Protein AF-A0A397CNV9-F1 (afdb_monomer_lite)

Sequence (138 aa):
MKRTIKWPNWRFKKDASIRNYGHSRKSKKCCVATIGILRYRYGDTTQSIGNGEDEKFERLSNGGAYTGQTVASFDPVFGAFDDYLYLTYQKPVLTIEVAGSDFVAPVSTIRTRGKEIFKALTQFAVEVQNFDVNNSAC

Foldseek 3Di:
DDDDDDDDPPPPDPDDPPPDPDDDPDFDWDAFAAAQAKEADDQADPDDPDPCQVVLQCQLRVWAPGYYDYNCPPHRDPPDPRNVCCVVPVADDIDGRQHDHGGTHGPVCVVVSVVRVVRSVVSNVVSSVVRCPPVPPD

Secondary structure (DSSP, 8-state):
---------------------S--SS--EEEEEBS-EEEES-SS-SS---TTHHHHHHHHH--TTSEEEEGGGTS--SS-HHHHHHHHH-----EEE-B-SEEEEEGGGHHHHHHHHHHHHHHHHHHGGGSSTT----

Organism: Aphanomyces astaci (NCBI:txid112090)

Radius of gyration: 18.42 Å; chains: 1; bounding box: 36×36×57 Å

Structure (mmCIF, N/CA/C/O backbone):
data_AF-A0A397CNV9-F1
#
_entry.id   AF-A0A397CNV9-F1
#
loop_
_atom_site.group_PDB
_atom_site.id
_atom_site.type_symbol
_atom_site.label_atom_id
_atom_site.label_alt_id
_atom_site.label_comp_id
_atom_site.label_asym_id
_atom_site.label_entity_id
_atom_site.label_seq_id
_atom_site.pdbx_PDB_ins_code
_atom_site.Cartn_x
_atom_site.Cartn_y
_atom_site.Cartn_z
_atom_site.occupancy
_atom_site.B_iso_or_equiv
_atom_site.auth_seq_id
_atom_site.auth_comp_id
_atom_site.auth_asym_id
_atom_site.auth_atom_id
_atom_site.pdbx_PDB_model_num
ATOM 1 N N . MET A 1 1 ? 5.998 -11.924 27.949 1.00 39.97 1 MET A N 1
ATOM 2 C CA . MET A 1 1 ? 6.559 -13.027 27.133 1.00 39.97 1 MET A CA 1
ATOM 3 C C . MET A 1 1 ? 6.799 -12.497 25.716 1.00 39.97 1 MET A C 1
ATOM 5 O O . MET A 1 1 ? 5.839 -12.320 24.980 1.00 39.97 1 MET A O 1
ATOM 9 N N . LYS A 1 2 ? 8.035 -12.115 25.356 1.00 36.41 2 LYS A N 1
ATOM 10 C CA . LYS A 1 2 ? 8.352 -11.575 24.017 1.00 36.41 2 LYS A CA 1
ATOM 11 C C . LYS A 1 2 ? 8.470 -12.744 23.032 1.00 36.41 2 LYS A C 1
ATOM 13 O O . LYS A 1 2 ? 9.352 -13.582 23.198 1.00 36.41 2 LYS A O 1
ATOM 18 N N . ARG A 1 3 ? 7.569 -12.841 22.049 1.00 38.31 3 ARG A N 1
ATOM 19 C CA . ARG A 1 3 ? 7.668 -13.841 20.974 1.00 38.31 3 ARG A CA 1
ATOM 20 C C . ARG A 1 3 ? 8.658 -13.339 19.925 1.00 38.31 3 ARG A C 1
ATOM 22 O O . ARG A 1 3 ? 8.357 -12.422 19.173 1.00 38.31 3 ARG A O 1
ATOM 29 N N . THR A 1 4 ? 9.847 -13.931 19.894 1.00 35.12 4 THR A N 1
ATOM 30 C CA . THR A 1 4 ? 10.844 -13.678 18.849 1.00 35.12 4 THR A CA 1
ATOM 31 C C . THR A 1 4 ? 10.423 -14.412 17.578 1.00 35.12 4 THR A C 1
ATOM 33 O O . THR A 1 4 ? 10.448 -15.642 17.532 1.00 35.12 4 THR A O 1
ATOM 36 N N . ILE A 1 5 ? 10.029 -13.671 16.542 1.00 45.28 5 ILE A N 1
ATOM 37 C CA . ILE A 1 5 ? 9.761 -14.230 15.213 1.00 45.28 5 ILE A CA 1
ATOM 38 C C . ILE A 1 5 ? 11.109 -14.607 14.584 1.00 45.28 5 ILE A C 1
ATOM 40 O O . ILE A 1 5 ? 11.915 -13.741 14.244 1.00 45.28 5 ILE A O 1
ATOM 44 N N . LYS A 1 6 ? 11.381 -15.910 14.449 1.00 31.89 6 LYS A N 1
ATOM 45 C CA . LYS A 1 6 ? 12.514 -16.423 13.666 1.00 31.89 6 LYS A CA 1
ATOM 46 C C . LYS A 1 6 ? 12.103 -16.471 12.196 1.00 31.89 6 LYS A C 1
ATOM 48 O O . LYS A 1 6 ? 11.368 -17.365 11.784 1.00 31.89 6 LYS A O 1
ATOM 53 N N . TRP A 1 7 ? 12.586 -15.518 11.407 1.00 35.06 7 TRP A N 1
ATOM 54 C CA . TRP A 1 7 ? 12.422 -15.541 9.955 1.00 35.06 7 TRP A CA 1
ATOM 55 C C . TRP A 1 7 ? 13.278 -16.662 9.340 1.00 35.06 7 TRP A C 1
ATOM 57 O O . TRP A 1 7 ? 14.447 -16.804 9.717 1.00 35.06 7 TRP A O 1
ATOM 67 N N . PRO A 1 8 ? 12.750 -17.466 8.398 1.00 41.47 8 PRO A N 1
ATOM 68 C CA . PRO A 1 8 ? 13.565 -18.429 7.670 1.00 41.47 8 PRO A CA 1
ATOM 69 C C . PRO A 1 8 ? 14.652 -17.710 6.862 1.00 41.47 8 PRO A C 1
ATOM 71 O O . PRO A 1 8 ? 14.458 -16.598 6.374 1.00 41.47 8 PRO A O 1
ATOM 74 N N . ASN A 1 9 ? 15.802 -18.355 6.681 1.00 37.34 9 ASN A N 1
ATOM 75 C CA . ASN A 1 9 ? 16.871 -17.833 5.838 1.00 37.34 9 ASN A CA 1
ATOM 76 C C . ASN A 1 9 ? 16.532 -18.127 4.365 1.00 37.34 9 ASN A C 1
ATOM 78 O O . ASN A 1 9 ? 16.919 -19.163 3.820 1.00 37.34 9 ASN A O 1
ATOM 82 N N . TRP A 1 10 ? 15.752 -17.251 3.725 1.00 38.66 10 TRP A N 1
ATOM 83 C CA . TRP A 1 10 ? 15.394 -17.371 2.307 1.00 38.66 10 TRP A CA 1
ATOM 84 C C . TRP A 1 10 ? 16.607 -17.029 1.429 1.00 38.66 10 TRP A C 1
ATOM 86 O O . TRP A 1 10 ? 16.720 -15.940 0.864 1.00 38.66 10 TRP A O 1
ATOM 96 N N . ARG A 1 11 ? 17.536 -17.981 1.267 1.00 37.59 11 ARG A N 1
ATOM 97 C CA . ARG A 1 11 ? 18.448 -17.964 0.117 1.00 37.59 11 ARG A CA 1
ATOM 98 C C . ARG A 1 11 ? 17.603 -18.206 -1.130 1.00 37.59 11 ARG A C 1
ATOM 100 O O . ARG A 1 11 ? 17.228 -19.339 -1.414 1.00 37.59 11 ARG A O 1
ATOM 107 N N . PHE A 1 12 ? 17.326 -17.147 -1.889 1.00 41.56 12 PHE A N 1
ATOM 108 C CA . PHE A 1 12 ? 16.868 -17.280 -3.270 1.00 41.56 12 PHE A CA 1
ATOM 109 C C . PHE A 1 12 ? 17.908 -18.105 -4.036 1.00 41.56 12 PHE A C 1
ATOM 111 O O . PHE A 1 12 ? 18.962 -17.588 -4.416 1.00 41.56 12 PHE A O 1
ATOM 118 N N . LYS A 1 13 ? 17.637 -19.398 -4.243 1.00 40.16 13 LYS A N 1
ATOM 119 C CA . LYS A 1 13 ? 18.391 -20.204 -5.202 1.00 40.16 13 LYS A CA 1
ATOM 120 C C . LYS A 1 13 ? 18.258 -19.525 -6.566 1.00 40.16 13 LYS A C 1
ATOM 122 O O . LYS A 1 13 ? 17.161 -19.135 -6.971 1.00 40.16 13 LYS A O 1
ATOM 127 N N . LYS A 1 14 ? 19.384 -19.317 -7.251 1.00 43.28 14 LYS A N 1
ATOM 128 C CA . LYS A 1 14 ? 19.417 -18.833 -8.637 1.00 43.28 14 LYS A CA 1
ATOM 129 C C . LYS A 1 14 ? 18.988 -19.966 -9.576 1.00 43.28 14 LYS A C 1
ATOM 131 O O . LYS A 1 14 ? 19.768 -20.379 -10.416 1.00 43.28 14 LYS A O 1
ATOM 136 N N . ASP A 1 15 ? 17.755 -20.436 -9.458 1.00 45.94 15 ASP A N 1
ATOM 137 C CA . ASP A 1 15 ? 17.216 -21.409 -10.402 1.00 45.94 15 ASP A CA 1
ATOM 138 C C . ASP A 1 15 ? 16.169 -20.713 -11.263 1.00 45.94 15 ASP A C 1
ATOM 140 O O . ASP A 1 15 ? 15.005 -20.572 -10.900 1.00 45.94 15 ASP A O 1
ATOM 144 N N . ALA A 1 16 ? 16.631 -20.206 -12.402 1.00 43.25 16 ALA A N 1
ATOM 145 C CA . ALA A 1 16 ? 15.798 -19.982 -13.570 1.00 43.25 16 ALA A CA 1
ATOM 146 C C . ALA A 1 16 ? 16.711 -19.943 -14.796 1.00 43.25 16 ALA A C 1
ATOM 148 O O . ALA A 1 16 ? 17.278 -18.902 -15.135 1.00 43.25 16 ALA A O 1
ATOM 149 N N . SER A 1 17 ? 16.839 -21.080 -15.485 1.00 42.31 17 SER A N 1
ATOM 150 C CA . SER A 1 17 ? 17.210 -21.059 -16.894 1.00 42.31 17 SER A CA 1
ATOM 151 C C . SER A 1 17 ? 16.089 -20.332 -17.643 1.00 42.31 17 SER A C 1
ATOM 153 O O . SER A 1 17 ? 15.062 -20.915 -17.999 1.00 42.31 17 SER A O 1
ATOM 155 N N . ILE A 1 18 ? 16.243 -19.028 -17.840 1.00 50.31 18 ILE A N 1
ATOM 156 C CA . ILE A 1 18 ? 15.403 -18.283 -18.772 1.00 50.31 18 ILE A CA 1
ATOM 157 C C . ILE A 1 18 ? 15.796 -18.798 -20.157 1.00 50.31 18 ILE A C 1
ATOM 159 O O . ILE A 1 18 ? 16.888 -18.506 -20.642 1.00 50.31 18 ILE A O 1
ATOM 163 N N . ARG A 1 19 ? 14.937 -19.625 -20.768 1.00 43.81 19 ARG A N 1
ATOM 164 C CA . ARG A 1 19 ? 15.123 -20.104 -22.142 1.00 43.81 19 ARG A CA 1
ATOM 165 C C . ARG A 1 19 ? 15.330 -18.892 -23.055 1.00 43.81 19 ARG A C 1
ATOM 167 O O . ARG A 1 19 ? 14.469 -18.017 -23.164 1.00 43.81 19 ARG A O 1
ATOM 174 N N . ASN A 1 20 ? 16.505 -18.827 -23.674 1.00 40.75 20 ASN A N 1
ATOM 175 C CA . ASN A 1 20 ? 16.864 -17.801 -24.642 1.00 40.75 20 ASN A CA 1
ATOM 176 C C . ASN A 1 20 ? 16.124 -18.068 -25.959 1.00 40.75 20 ASN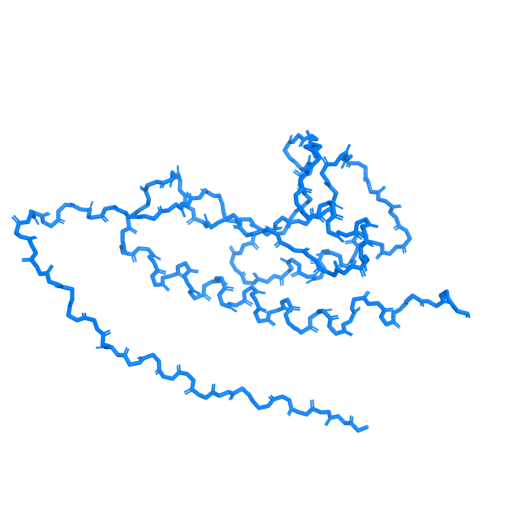 A C 1
ATOM 178 O O . ASN A 1 20 ? 16.685 -18.656 -26.874 1.00 40.75 20 ASN A O 1
ATOM 182 N N . TYR A 1 21 ? 14.870 -17.627 -26.070 1.00 43.97 21 TYR A N 1
ATOM 183 C CA . TYR A 1 21 ? 14.282 -17.398 -27.390 1.00 43.97 21 TYR A CA 1
ATOM 184 C C . TYR A 1 21 ? 14.983 -16.186 -28.018 1.00 43.97 21 TYR A C 1
ATOM 186 O O . TYR A 1 21 ? 15.075 -15.119 -27.397 1.00 43.97 21 TYR A O 1
ATOM 194 N N . GLY A 1 22 ? 15.560 -16.412 -29.201 1.00 44.91 22 GLY A N 1
ATOM 195 C CA . GLY A 1 22 ? 16.482 -15.538 -29.927 1.00 44.91 22 GLY A CA 1
ATOM 196 C C . GLY A 1 22 ? 15.855 -14.255 -30.466 1.00 44.91 22 GLY A C 1
ATOM 197 O O . GLY A 1 22 ? 15.756 -14.058 -31.673 1.00 44.91 22 GLY A O 1
ATOM 198 N N . HIS A 1 23 ? 15.495 -13.341 -29.572 1.00 43.91 23 HIS A N 1
ATOM 199 C CA . HIS A 1 23 ? 15.275 -11.943 -29.916 1.00 43.91 23 HIS A CA 1
ATOM 200 C C . HIS A 1 23 ? 16.331 -11.065 -29.250 1.00 43.91 23 HIS A C 1
ATOM 202 O O . HIS A 1 23 ? 16.701 -11.276 -28.092 1.00 43.91 23 HIS A O 1
ATOM 208 N N . SER A 1 24 ? 16.848 -10.126 -30.049 1.00 45.62 24 SER A N 1
ATOM 209 C CA . SER A 1 24 ? 17.844 -9.106 -29.714 1.00 45.62 24 SER A CA 1
ATOM 210 C C . SER A 1 24 ? 17.715 -8.616 -28.268 1.00 45.62 24 SER A C 1
ATOM 212 O O . SER A 1 24 ? 16.609 -8.403 -27.778 1.00 45.62 24 SER A O 1
ATOM 214 N N . ARG A 1 25 ? 18.849 -8.402 -27.585 1.00 49.31 25 ARG A N 1
ATOM 215 C CA . ARG A 1 25 ? 18.960 -7.940 -26.182 1.00 49.31 25 ARG A CA 1
ATOM 216 C C . ARG A 1 25 ? 18.396 -6.520 -25.936 1.00 49.31 25 ARG A C 1
ATOM 218 O O . ARG A 1 25 ? 18.827 -5.843 -25.008 1.00 49.31 25 ARG A O 1
ATOM 225 N N . LYS A 1 26 ? 17.459 -6.036 -26.752 1.00 46.66 26 LYS A N 1
ATOM 226 C CA . LYS A 1 26 ? 16.724 -4.790 -26.537 1.00 46.66 26 LYS A CA 1
ATOM 227 C C . LYS A 1 26 ? 15.505 -5.092 -25.656 1.00 46.66 26 LYS A C 1
ATOM 229 O O . LYS A 1 26 ? 14.595 -5.797 -26.068 1.00 46.66 26 LYS A O 1
ATOM 234 N N . SER A 1 27 ? 15.604 -4.645 -24.401 1.00 55.34 27 SER A N 1
ATOM 235 C CA . SER A 1 27 ? 14.583 -4.599 -23.338 1.00 55.34 27 SER A CA 1
ATOM 236 C C . SER A 1 27 ? 13.392 -5.561 -23.472 1.00 55.34 27 SER A C 1
ATOM 238 O O . SER A 1 27 ? 12.301 -5.194 -23.899 1.00 55.34 27 SER A O 1
ATOM 240 N N . LYS A 1 28 ? 13.553 -6.797 -22.984 1.00 67.06 28 LYS A N 1
ATOM 241 C CA . LYS A 1 28 ? 12.390 -7.644 -22.682 1.00 67.06 28 LYS A CA 1
ATOM 242 C C . LYS A 1 28 ? 11.531 -6.896 -21.653 1.00 67.06 28 LYS A C 1
ATOM 244 O O . LYS A 1 28 ? 12.030 -6.594 -20.567 1.00 67.06 28 LYS A O 1
ATOM 249 N N . LYS A 1 29 ? 10.291 -6.554 -22.001 1.00 72.25 29 LYS A N 1
ATOM 250 C CA . LYS A 1 29 ? 9.304 -5.957 -21.092 1.00 72.25 29 LYS A CA 1
ATOM 251 C C . LYS A 1 29 ? 8.278 -7.024 -20.706 1.00 72.25 29 LYS A C 1
ATOM 253 O O . LYS A 1 29 ? 8.010 -7.902 -21.520 1.00 72.25 29 LYS A O 1
ATOM 258 N N . CYS A 1 30 ? 7.773 -7.018 -19.474 1.00 62.06 30 CYS A N 1
ATOM 259 C CA . CYS A 1 30 ? 6.937 -8.136 -18.999 1.00 62.06 30 CYS A CA 1
ATOM 260 C C . CYS A 1 30 ? 5.975 -7.796 -17.854 1.00 62.06 30 CYS A C 1
ATOM 262 O O . CYS A 1 30 ? 5.081 -8.591 -17.580 1.00 62.06 30 CYS A O 1
ATOM 264 N N . CYS A 1 31 ? 6.173 -6.687 -17.138 1.00 66.19 31 CYS A N 1
ATOM 265 C CA . CYS A 1 31 ? 5.529 -6.508 -15.837 1.00 66.19 31 CYS A CA 1
ATOM 266 C C . CYS A 1 31 ? 4.787 -5.184 -15.730 1.00 66.19 31 CYS A C 1
ATOM 268 O O . CYS A 1 31 ? 5.284 -4.159 -16.183 1.00 66.19 31 CYS A O 1
ATOM 270 N N . VAL A 1 32 ? 3.637 -5.236 -15.065 1.00 64.31 32 VAL A N 1
ATOM 271 C CA . VAL A 1 32 ? 2.819 -4.080 -14.708 1.00 64.31 32 VAL A CA 1
ATOM 272 C C . VAL A 1 32 ? 3.520 -3.310 -13.593 1.00 64.31 32 VAL A C 1
ATOM 274 O O . VAL A 1 32 ? 3.790 -3.883 -12.537 1.00 64.31 32 VAL A O 1
ATOM 277 N N . ALA A 1 33 ? 3.865 -2.045 -13.841 1.00 74.69 33 ALA A N 1
ATOM 278 C CA . ALA A 1 33 ? 4.469 -1.178 -12.838 1.00 74.69 33 ALA A CA 1
ATOM 279 C C . ALA A 1 33 ? 4.082 0.291 -13.066 1.00 74.69 33 ALA A C 1
ATOM 281 O O . ALA A 1 33 ? 4.424 0.901 -14.071 1.00 74.69 33 ALA A O 1
ATOM 282 N N . THR A 1 34 ? 3.371 0.870 -12.119 1.00 78.62 34 THR A N 1
ATOM 283 C CA . THR A 1 34 ? 2.800 2.207 -12.201 1.00 78.62 34 THR A CA 1
ATOM 284 C C . THR A 1 34 ? 3.739 3.229 -11.577 1.00 78.62 34 THR A C 1
ATOM 286 O O . THR A 1 34 ? 4.575 3.782 -12.277 1.00 78.62 34 THR A O 1
ATOM 289 N N . ILE A 1 35 ? 3.628 3.477 -10.272 1.00 83.56 35 ILE A N 1
ATOM 290 C CA . ILE A 1 35 ? 4.083 4.737 -9.668 1.00 83.56 35 ILE A CA 1
ATOM 291 C C . ILE A 1 35 ? 4.879 4.567 -8.365 1.00 83.56 35 ILE A C 1
ATOM 293 O O . ILE A 1 35 ? 5.638 5.457 -8.002 1.00 83.56 35 ILE A O 1
ATOM 297 N N . GLY A 1 36 ? 4.817 3.407 -7.702 1.00 85.69 36 GLY A N 1
ATOM 298 C CA . GLY A 1 36 ? 5.648 3.129 -6.522 1.00 85.69 36 GLY A CA 1
ATOM 299 C C . GLY A 1 36 ? 5.031 3.617 -5.221 1.00 85.69 36 GLY A C 1
ATOM 300 O O . GLY A 1 36 ? 5.693 4.288 -4.431 1.00 85.69 36 GLY A O 1
ATOM 301 N N . ILE A 1 37 ? 3.760 3.283 -5.007 1.00 89.00 37 ILE A N 1
ATOM 302 C CA . ILE A 1 37 ? 2.958 3.805 -3.902 1.00 89.00 37 ILE A CA 1
ATOM 303 C C . ILE A 1 37 ? 2.369 2.664 -3.069 1.00 89.00 37 ILE A C 1
ATOM 305 O O . ILE A 1 37 ? 1.959 1.628 -3.593 1.00 89.00 37 ILE A O 1
ATOM 309 N N . LEU A 1 38 ? 2.341 2.861 -1.756 1.00 88.25 38 LEU A N 1
ATOM 310 C CA . LEU A 1 38 ? 1.594 2.056 -0.800 1.00 88.25 38 LEU A CA 1
ATOM 311 C C . LEU A 1 38 ? 0.304 2.805 -0.476 1.00 88.25 38 LEU A C 1
ATOM 313 O O . LEU A 1 38 ? 0.310 3.745 0.316 1.00 88.25 38 LEU A O 1
ATOM 317 N N . ARG A 1 39 ? -0.794 2.429 -1.135 1.00 89.44 39 ARG A N 1
ATOM 318 C CA . ARG A 1 39 ? -2.084 3.082 -0.926 1.00 89.44 39 ARG A CA 1
ATOM 319 C C . ARG A 1 39 ? -2.846 2.424 0.199 1.00 89.44 39 ARG A C 1
ATOM 321 O O . ARG A 1 39 ? -2.945 1.201 0.265 1.00 89.44 39 ARG A O 1
ATOM 328 N N . TYR A 1 40 ? -3.406 3.249 1.052 1.00 87.62 40 TYR A N 1
ATOM 329 C CA . TYR A 1 40 ? -4.310 2.825 2.099 1.00 87.62 40 TYR A CA 1
ATOM 330 C C . TYR A 1 40 ? -5.599 3.624 2.002 1.00 87.62 40 TYR A C 1
ATOM 332 O O . TYR A 1 40 ? -5.674 4.661 1.343 1.00 87.62 40 TYR A O 1
ATOM 340 N N . ARG A 1 41 ? -6.632 3.117 2.654 1.00 85.62 41 ARG A N 1
ATOM 341 C CA . ARG A 1 41 ? -7.889 3.833 2.821 1.00 85.62 41 ARG A CA 1
ATOM 342 C C . ARG A 1 41 ? -7.617 5.233 3.414 1.00 85.62 41 ARG A C 1
ATOM 344 O O . ARG A 1 41 ? -6.751 5.384 4.258 1.00 85.62 41 ARG A O 1
ATOM 351 N N . TYR A 1 42 ? -8.298 6.290 3.002 1.00 88.88 42 TYR A N 1
ATOM 352 C CA . TYR A 1 42 ? -9.641 6.326 2.418 1.00 88.88 42 TYR A CA 1
ATOM 353 C C . TYR A 1 42 ? -9.612 6.649 0.925 1.00 88.88 42 TYR A C 1
ATOM 355 O O . TYR A 1 42 ? -8.762 7.417 0.466 1.00 88.88 42 TYR A O 1
ATOM 363 N N . GLY A 1 43 ? -10.509 6.026 0.158 1.00 87.12 43 GLY A N 1
ATOM 364 C CA . GLY A 1 43 ? -10.719 6.322 -1.258 1.00 87.12 43 GLY A CA 1
ATOM 365 C C . GLY A 1 43 ? -11.815 7.348 -1.501 1.00 87.12 43 GLY A C 1
ATOM 366 O O . GLY A 1 43 ? -11.700 8.144 -2.420 1.00 87.12 43 GLY A O 1
ATOM 367 N N . ASP A 1 44 ? -12.841 7.395 -0.666 1.00 88.50 44 ASP A N 1
ATOM 368 C CA . ASP A 1 44 ? -14.044 8.209 -0.853 1.00 88.50 44 ASP A CA 1
ATOM 369 C C . ASP A 1 44 ? -13.929 9.662 -0.365 1.00 88.50 44 ASP A C 1
ATOM 371 O O . ASP A 1 44 ? -14.784 10.490 -0.687 1.00 88.50 44 ASP A O 1
ATOM 375 N N . THR A 1 45 ? -12.877 10.000 0.381 1.00 88.19 45 THR A N 1
ATOM 376 C CA . THR A 1 45 ? -12.665 11.343 0.930 1.00 88.19 45 THR A CA 1
ATOM 377 C C . THR A 1 45 ? -11.191 11.730 0.971 1.00 88.19 45 THR A C 1
ATOM 379 O O . THR A 1 45 ? -10.322 10.906 1.246 1.00 88.19 45 THR A O 1
ATOM 382 N N . THR A 1 46 ? -10.908 13.011 0.729 1.00 89.06 46 THR A N 1
ATOM 383 C CA . THR A 1 46 ? -9.578 13.616 0.914 1.00 89.06 46 THR A CA 1
ATOM 384 C C . THR A 1 46 ? -9.375 14.183 2.320 1.00 89.06 46 THR A C 1
ATOM 386 O O . THR A 1 46 ? -8.286 14.654 2.645 1.00 89.06 46 THR A O 1
ATOM 389 N N . GLN A 1 47 ? -10.417 14.172 3.150 1.00 88.56 47 GLN A N 1
ATOM 390 C CA . GLN A 1 47 ? -10.353 14.645 4.527 1.00 88.56 47 GLN A CA 1
ATOM 391 C C . GLN A 1 47 ? -9.799 13.546 5.437 1.00 88.56 47 GLN A C 1
ATOM 393 O O . GLN A 1 47 ? -10.090 12.367 5.241 1.00 88.56 47 GLN A O 1
ATOM 398 N N . SER A 1 48 ? -9.035 13.951 6.453 1.00 85.81 48 SER A N 1
ATOM 399 C CA . SER A 1 48 ? -8.664 13.063 7.560 1.00 85.81 48 SER A CA 1
ATOM 400 C C . SER A 1 48 ? -9.923 12.560 8.264 1.00 85.81 48 SER A C 1
ATOM 402 O O . SER A 1 48 ? -10.894 13.303 8.436 1.00 85.81 48 SER A O 1
ATOM 404 N N . ILE A 1 49 ? -9.894 11.294 8.672 1.00 85.69 49 ILE A N 1
ATOM 405 C CA . ILE A 1 49 ? -10.988 10.671 9.424 1.00 85.69 49 ILE A CA 1
ATOM 406 C C . ILE A 1 49 ? -10.849 10.926 10.926 1.00 85.69 49 ILE A C 1
ATOM 408 O O . ILE A 1 49 ? -11.853 11.000 11.639 1.00 85.69 49 ILE A O 1
ATOM 412 N N . GLY A 1 50 ? -9.620 11.126 11.403 1.00 83.56 50 GLY A N 1
ATOM 413 C CA . GLY A 1 50 ? -9.305 11.422 12.792 1.00 83.56 50 GLY A CA 1
ATOM 414 C C . GLY A 1 50 ? -9.405 10.196 13.701 1.00 83.56 50 GLY A C 1
ATOM 415 O O . GLY A 1 50 ? -9.419 9.050 13.257 1.00 83.56 50 GLY A O 1
ATOM 416 N N . ASN A 1 51 ? -9.455 10.439 15.015 1.00 84.00 51 ASN A N 1
ATOM 417 C CA . ASN A 1 51 ? -9.570 9.402 16.054 1.00 84.00 51 ASN A CA 1
ATOM 418 C C . ASN A 1 51 ? -8.462 8.329 16.036 1.00 84.00 51 ASN A C 1
ATOM 420 O O . ASN A 1 51 ? -8.665 7.218 16.525 1.00 84.00 51 ASN A O 1
ATOM 424 N N . GLY A 1 52 ? -7.284 8.646 15.496 1.00 86.44 52 GLY A N 1
ATOM 425 C CA . GLY A 1 52 ? -6.174 7.700 15.409 1.00 86.44 52 GLY A CA 1
ATOM 426 C C . GLY A 1 52 ? -6.222 6.776 14.188 1.00 86.44 52 GLY A C 1
ATOM 427 O O . GLY A 1 52 ? -5.367 5.896 14.073 1.00 86.44 52 GLY A O 1
ATOM 428 N N . GLU A 1 53 ? -7.230 6.898 13.317 1.00 86.00 53 GLU A N 1
ATOM 429 C CA . GLU A 1 53 ? -7.382 6.028 12.148 1.00 86.00 53 GLU A CA 1
ATOM 430 C C . GLU A 1 53 ? -6.327 6.314 11.079 1.00 86.00 53 GLU A C 1
ATOM 432 O O . GLU A 1 53 ? -5.709 5.381 10.565 1.00 86.00 53 GLU A O 1
ATOM 437 N N . ASP A 1 54 ? -6.081 7.589 10.778 1.00 88.31 54 ASP A N 1
ATOM 438 C CA . ASP A 1 54 ? -5.102 7.996 9.769 1.00 88.31 54 ASP A CA 1
ATOM 439 C C . ASP A 1 54 ? -3.699 7.488 10.151 1.00 88.31 54 ASP A C 1
ATOM 441 O O . ASP A 1 54 ? -3.021 6.820 9.365 1.00 88.31 54 ASP A O 1
ATOM 445 N N . GLU A 1 55 ? -3.310 7.656 11.417 1.00 90.25 55 GLU A N 1
ATOM 446 C CA . GLU A 1 55 ? -2.007 7.244 11.935 1.00 90.25 55 GLU A CA 1
ATOM 447 C C . GLU A 1 55 ? -1.816 5.721 11.907 1.00 90.25 55 GLU A C 1
ATOM 449 O O . GLU A 1 55 ? -0.686 5.236 11.794 1.00 90.25 55 GLU A O 1
ATOM 454 N N . LYS A 1 56 ? -2.889 4.925 12.043 1.00 89.12 56 LYS A N 1
ATOM 455 C CA . LYS A 1 56 ? -2.803 3.457 11.916 1.00 89.12 56 LYS A CA 1
ATOM 456 C C . LYS A 1 56 ? -2.367 3.062 10.513 1.00 89.12 56 LYS A C 1
ATOM 458 O O . LYS A 1 56 ? -1.468 2.230 10.367 1.00 89.12 56 LYS A O 1
ATOM 463 N N . PHE A 1 57 ? -2.980 3.656 9.497 1.00 91.00 57 PHE A N 1
ATOM 464 C CA . PHE A 1 57 ? -2.668 3.331 8.113 1.00 91.00 57 PHE A CA 1
ATOM 465 C C . PHE A 1 57 ? -1.339 3.929 7.648 1.00 91.00 57 PHE A C 1
ATOM 467 O O . PHE A 1 57 ? -0.582 3.248 6.949 1.00 91.00 57 PHE A O 1
ATOM 474 N N . GLU A 1 58 ? -0.983 5.127 8.118 1.00 91.38 58 GLU A N 1
ATOM 475 C CA . GLU A 1 58 ? 0.341 5.705 7.883 1.00 91.38 58 GLU A CA 1
ATOM 476 C C . GLU A 1 58 ? 1.453 4.753 8.340 1.00 91.38 58 GLU A C 1
ATOM 478 O O . GLU A 1 58 ? 2.361 4.452 7.560 1.00 91.38 58 GLU A O 1
ATOM 483 N N . ARG A 1 59 ? 1.345 4.177 9.549 1.00 91.88 59 ARG A N 1
ATOM 484 C CA . ARG A 1 59 ? 2.320 3.190 10.053 1.00 91.88 59 ARG A CA 1
ATOM 485 C C . ARG A 1 59 ? 2.438 1.965 9.151 1.00 91.88 59 ARG A C 1
ATOM 487 O O . ARG A 1 59 ? 3.556 1.555 8.838 1.00 91.88 59 ARG A O 1
ATOM 494 N N . LEU A 1 60 ? 1.312 1.398 8.708 1.00 90.88 60 LEU A N 1
ATOM 495 C CA . LEU A 1 60 ? 1.313 0.236 7.811 1.00 90.88 60 LEU A CA 1
ATOM 496 C C . LEU A 1 60 ? 2.019 0.530 6.475 1.00 90.88 60 LEU A C 1
ATOM 498 O O . LEU A 1 60 ? 2.614 -0.367 5.877 1.00 90.88 60 LEU A O 1
ATOM 502 N N . SER A 1 61 ? 1.941 1.779 6.010 1.00 89.12 61 SER A N 1
ATOM 503 C CA . SER A 1 61 ? 2.472 2.228 4.720 1.00 89.12 61 SER A 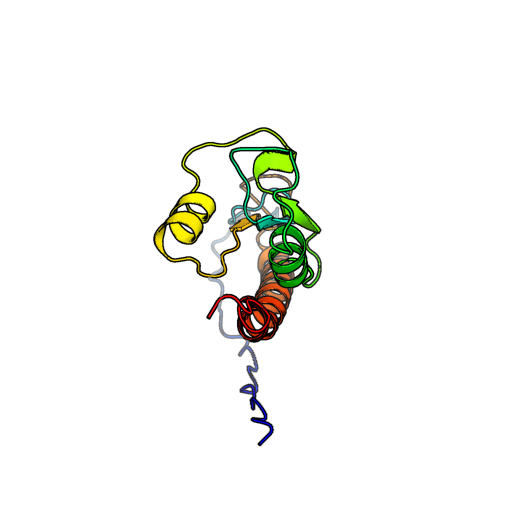CA 1
ATOM 504 C C . SER A 1 61 ? 3.909 2.767 4.770 1.00 89.12 61 SER A C 1
ATOM 506 O O . SER A 1 61 ? 4.498 3.048 3.728 1.00 89.12 61 SER A O 1
ATOM 508 N N . ASN A 1 62 ? 4.512 2.886 5.956 1.00 86.44 62 ASN A N 1
ATOM 509 C CA . ASN A 1 62 ? 5.845 3.467 6.141 1.00 86.44 62 ASN A CA 1
ATOM 510 C C . ASN A 1 62 ? 6.973 2.440 5.909 1.00 86.44 62 ASN A C 1
ATOM 512 O O . ASN A 1 62 ? 7.798 2.167 6.784 1.00 86.44 62 ASN A O 1
ATOM 516 N N . GLY A 1 63 ? 6.970 1.797 4.737 1.00 77.00 63 GLY A N 1
ATOM 517 C CA . GLY A 1 63 ? 7.799 0.627 4.454 1.00 77.00 63 GLY A CA 1
ATOM 518 C C . GLY A 1 63 ? 8.604 0.711 3.160 1.00 77.00 63 GLY A C 1
ATOM 519 O O . GLY A 1 63 ? 8.079 0.552 2.061 1.00 77.00 63 GLY A O 1
ATOM 520 N N . GLY A 1 64 ? 9.930 0.796 3.286 1.00 82.56 64 GLY A N 1
ATOM 521 C CA . GLY A 1 64 ? 10.849 0.545 2.175 1.00 82.56 64 GLY A CA 1
ATOM 522 C C . GLY A 1 64 ? 11.033 1.733 1.228 1.00 82.56 64 GLY A C 1
ATOM 523 O O . GLY A 1 64 ? 11.447 2.799 1.659 1.00 82.56 64 GLY A O 1
ATOM 524 N N . ALA A 1 65 ? 10.861 1.499 -0.077 1.00 85.62 65 ALA A N 1
ATOM 525 C CA . ALA A 1 65 ? 11.152 2.478 -1.138 1.00 85.62 65 ALA A CA 1
ATOM 526 C C . ALA A 1 65 ? 9.891 3.105 -1.758 1.00 85.62 65 ALA A C 1
ATOM 528 O O . ALA A 1 65 ? 9.992 3.794 -2.768 1.00 85.62 65 ALA A O 1
ATOM 529 N N . TYR A 1 66 ? 8.718 2.792 -1.209 1.00 90.19 66 TYR A N 1
ATOM 530 C CA . TYR A 1 66 ? 7.426 3.228 -1.723 1.00 90.19 66 TYR A CA 1
ATOM 531 C C . TYR A 1 66 ? 6.884 4.327 -0.818 1.00 90.19 66 TYR A C 1
ATOM 533 O O . TYR A 1 66 ? 7.066 4.269 0.398 1.00 90.19 66 TYR A O 1
ATOM 541 N N . THR A 1 67 ? 6.200 5.299 -1.408 1.00 90.94 67 THR A N 1
ATOM 542 C CA . THR A 1 67 ? 5.543 6.368 -0.651 1.00 90.94 67 THR A CA 1
ATOM 543 C C . THR A 1 67 ? 4.168 5.902 -0.190 1.00 90.94 67 THR A C 1
ATOM 545 O O . THR A 1 67 ? 3.388 5.400 -0.998 1.00 90.94 67 THR A O 1
ATOM 548 N N . GLY A 1 68 ? 3.870 6.055 1.098 1.00 91.19 68 GLY A N 1
ATOM 549 C CA . GLY A 1 68 ? 2.539 5.813 1.645 1.00 91.19 68 GLY A CA 1
ATOM 550 C C . GLY A 1 68 ? 1.606 6.996 1.395 1.00 91.19 68 GLY A C 1
ATOM 551 O O . GLY A 1 68 ? 2.006 8.131 1.637 1.00 91.19 68 GLY A O 1
ATOM 552 N N . GLN A 1 69 ? 0.377 6.749 0.937 1.00 91.56 69 GLN A N 1
ATOM 553 C CA . GLN A 1 69 ? -0.659 7.787 0.835 1.00 91.56 69 GLN A CA 1
ATOM 554 C C . GLN A 1 69 ? -2.075 7.194 0.830 1.00 91.56 69 GLN A C 1
ATOM 556 O O . GLN A 1 69 ? -2.254 6.002 0.566 1.00 91.56 69 GLN A O 1
ATOM 561 N N . THR A 1 70 ? -3.093 8.030 1.029 1.00 91.00 70 THR A N 1
ATOM 562 C CA . THR A 1 70 ? -4.488 7.593 0.894 1.00 91.00 70 THR A CA 1
ATOM 563 C C . THR A 1 70 ? -4.851 7.293 -0.566 1.00 91.00 70 THR A C 1
ATOM 565 O O . THR A 1 70 ? -4.266 7.835 -1.513 1.00 91.00 70 THR A O 1
ATOM 568 N N . VAL A 1 71 ? -5.851 6.445 -0.799 1.00 88.00 71 VAL A N 1
ATOM 569 C CA . VAL A 1 71 ? -6.384 6.210 -2.149 1.00 88.00 71 VAL A CA 1
ATOM 570 C C . VAL A 1 71 ? -6.883 7.522 -2.760 1.00 88.00 71 VAL A C 1
ATOM 572 O O . VAL A 1 71 ? -6.511 7.827 -3.893 1.00 88.00 71 VAL A O 1
ATOM 575 N N . ALA A 1 72 ? -7.583 8.355 -1.991 1.00 89.06 72 ALA A N 1
ATOM 576 C CA . ALA A 1 72 ? -8.117 9.637 -2.442 1.00 89.06 72 ALA A CA 1
ATOM 577 C C . ALA A 1 72 ? -7.056 10.717 -2.735 1.00 89.06 72 ALA A C 1
ATOM 579 O O . ALA A 1 72 ? -7.403 11.788 -3.219 1.00 89.06 72 ALA A O 1
ATOM 580 N N . SER A 1 73 ? -5.764 10.466 -2.468 1.00 87.69 73 SER A N 1
ATOM 581 C CA . SER A 1 73 ? -4.689 11.461 -2.650 1.00 87.69 73 SER A CA 1
ATOM 582 C C . SER A 1 73 ? -4.512 11.963 -4.093 1.00 87.69 73 SER A C 1
ATOM 584 O O . SER A 1 73 ? -3.876 12.994 -4.290 1.00 87.69 73 SER A O 1
ATOM 586 N N . PHE A 1 74 ? -5.035 11.248 -5.098 1.00 81.44 74 PHE A N 1
ATOM 587 C CA . PHE A 1 74 ? -5.123 11.773 -6.470 1.00 81.44 74 PHE A CA 1
ATOM 588 C C . PHE A 1 74 ? -6.505 12.360 -6.737 1.00 81.44 74 PHE A C 1
ATOM 590 O O . PHE A 1 74 ? -6.603 13.542 -7.030 1.00 81.44 74 PHE A O 1
ATOM 597 N N . ASP A 1 75 ? -7.542 11.542 -6.580 1.00 84.94 75 ASP A N 1
ATOM 598 C CA . ASP A 1 75 ? -8.950 11.915 -6.665 1.00 84.94 75 ASP A CA 1
ATOM 599 C C . ASP A 1 75 ? -9.761 10.888 -5.857 1.00 84.94 75 ASP A C 1
ATOM 601 O O . ASP A 1 75 ? -9.291 9.752 -5.702 1.00 84.94 75 ASP A O 1
ATOM 605 N N . PRO A 1 76 ? -10.968 11.227 -5.367 1.00 90.81 76 PRO A N 1
ATOM 606 C CA . PRO A 1 76 ? -11.833 10.253 -4.720 1.00 90.81 76 PRO A CA 1
ATOM 607 C C . PRO A 1 76 ? -12.186 9.069 -5.637 1.00 90.81 76 PRO A C 1
ATOM 609 O O . PRO A 1 76 ? -12.635 9.249 -6.770 1.00 90.81 76 PRO A O 1
ATOM 612 N N . VAL 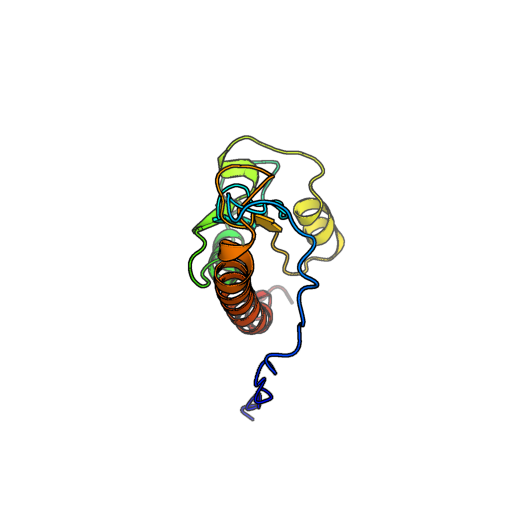A 1 77 ? -12.019 7.848 -5.130 1.00 87.25 77 VAL A N 1
ATOM 613 C CA . VAL A 1 77 ? -12.343 6.584 -5.799 1.00 87.25 77 VAL A CA 1
ATOM 614 C C . VAL A 1 77 ? -13.299 5.788 -4.919 1.00 87.25 77 VAL A C 1
ATOM 616 O O . VAL A 1 77 ? -12.954 5.381 -3.814 1.00 87.25 77 VAL A O 1
ATOM 619 N N . PHE A 1 78 ? -14.497 5.521 -5.433 1.00 89.12 78 PHE A N 1
ATOM 620 C CA . PHE A 1 78 ? -15.540 4.796 -4.710 1.00 89.12 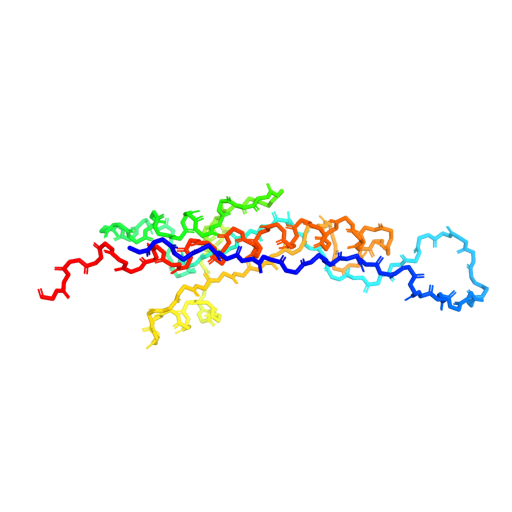78 PHE A CA 1
ATOM 621 C C . PHE A 1 78 ? -15.545 3.310 -5.076 1.00 89.12 78 PHE A C 1
ATOM 623 O O . PHE A 1 78 ? -15.356 2.943 -6.235 1.00 89.12 78 PHE A O 1
ATOM 630 N N . GLY A 1 79 ? -15.815 2.450 -4.091 1.00 87.69 79 GLY A N 1
ATOM 631 C CA . GLY A 1 79 ? -15.930 1.002 -4.305 1.00 87.69 79 GLY A CA 1
ATOM 632 C C . GLY A 1 79 ? -14.590 0.283 -4.480 1.00 87.69 79 GLY A C 1
ATOM 633 O O . GLY A 1 79 ? -14.559 -0.834 -4.998 1.00 87.69 79 GLY A O 1
ATOM 634 N N . ALA A 1 80 ? -13.488 0.907 -4.057 1.00 87.69 80 ALA A N 1
ATOM 635 C CA . ALA A 1 80 ? -12.185 0.265 -4.037 1.00 87.69 80 ALA A CA 1
ATOM 636 C C . ALA A 1 80 ? -12.169 -0.930 -3.064 1.00 87.69 80 ALA A C 1
ATOM 638 O O . ALA A 1 80 ? -12.886 -0.971 -2.058 1.00 87.69 80 ALA A O 1
ATOM 639 N N . PHE A 1 81 ? -11.361 -1.938 -3.394 1.00 88.56 81 PHE A N 1
ATOM 640 C CA . PHE A 1 81 ? -11.322 -3.201 -2.655 1.00 88.56 81 PHE A CA 1
ATOM 641 C C . PHE A 1 81 ? -10.850 -3.030 -1.204 1.00 88.56 81 PHE A C 1
ATOM 643 O O . PHE A 1 81 ? -11.361 -3.694 -0.304 1.00 88.56 81 PHE A O 1
ATOM 650 N N . ASP A 1 82 ? -9.896 -2.132 -0.974 1.00 89.12 82 ASP A N 1
A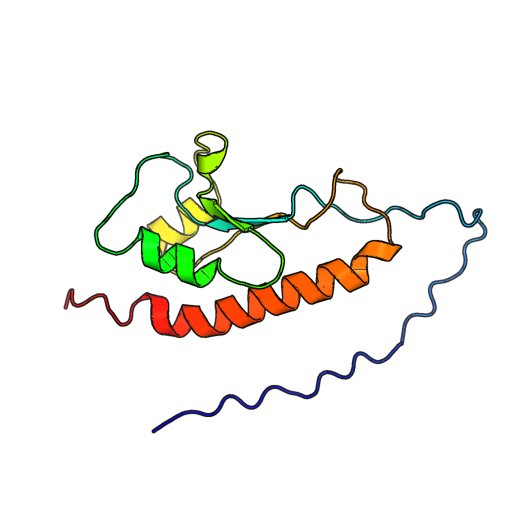TOM 651 C CA . ASP A 1 82 ? -9.381 -1.783 0.347 1.00 89.12 82 ASP A CA 1
ATOM 652 C C . ASP A 1 82 ? -10.425 -1.070 1.214 1.00 89.12 82 ASP A C 1
ATOM 654 O O . ASP A 1 82 ? -10.628 -1.470 2.362 1.00 89.12 82 ASP A O 1
ATOM 658 N N . ASP A 1 83 ? -11.158 -0.103 0.660 1.00 90.06 83 ASP A N 1
ATOM 659 C CA . ASP A 1 83 ? -12.283 0.530 1.357 1.00 90.06 83 ASP A CA 1
ATOM 660 C C . ASP A 1 83 ? -13.354 -0.497 1.760 1.00 90.06 83 ASP A C 1
ATOM 662 O O . ASP A 1 83 ? -13.784 -0.523 2.917 1.00 90.06 83 ASP A O 1
ATOM 666 N N . TYR A 1 84 ? -13.750 -1.384 0.838 1.00 90.69 84 TYR A N 1
ATOM 667 C CA . TYR A 1 84 ? -14.727 -2.439 1.125 1.00 90.69 84 TYR A CA 1
ATOM 668 C C . TYR A 1 84 ? -14.249 -3.391 2.227 1.00 90.69 84 TYR A C 1
ATOM 670 O O . TYR A 1 84 ? -14.995 -3.661 3.175 1.00 90.69 84 TYR A O 1
ATOM 678 N N . LEU A 1 85 ? -13.014 -3.899 2.122 1.00 91.94 85 LEU A N 1
ATOM 679 C CA . LEU A 1 85 ? -12.456 -4.824 3.108 1.00 91.94 85 LEU A CA 1
ATOM 680 C C . LEU A 1 85 ? -12.422 -4.200 4.499 1.00 91.94 85 LEU A C 1
ATOM 682 O O . LEU A 1 85 ? -12.806 -4.852 5.473 1.00 91.94 85 LEU A O 1
ATOM 686 N N . TYR A 1 86 ? -11.977 -2.948 4.596 1.00 89.19 86 TYR A N 1
ATOM 687 C CA . TYR A 1 86 ? -11.875 -2.293 5.886 1.00 89.19 86 TYR A CA 1
ATOM 688 C C . TYR A 1 86 ? -13.244 -2.010 6.493 1.00 89.19 86 TYR A C 1
ATOM 690 O O . TYR A 1 86 ? -13.484 -2.392 7.633 1.00 89.19 86 TYR A O 1
ATOM 698 N N . LEU A 1 87 ? -14.168 -1.416 5.731 1.00 89.25 87 LEU A N 1
ATOM 699 C CA . LEU A 1 87 ? -15.522 -1.140 6.221 1.00 89.25 87 LEU A CA 1
ATOM 700 C C . LEU A 1 87 ? -16.220 -2.406 6.715 1.00 89.25 87 LEU A C 1
ATOM 702 O O . LEU A 1 87 ? -16.868 -2.379 7.758 1.00 89.25 87 LEU A O 1
ATOM 706 N N . THR A 1 88 ? -16.054 -3.511 5.988 1.00 93.19 88 THR A N 1
ATOM 707 C CA . THR A 1 88 ? -16.749 -4.768 6.278 1.00 93.19 88 THR A CA 1
ATOM 708 C C . THR A 1 88 ? -16.131 -5.520 7.453 1.00 93.19 88 THR A C 1
ATOM 710 O O . THR A 1 88 ? -16.857 -6.057 8.287 1.00 93.19 88 THR A O 1
ATOM 713 N N . TYR A 1 89 ? -14.798 -5.592 7.526 1.00 90.94 89 TYR A N 1
ATOM 714 C CA . TYR A 1 89 ? -14.108 -6.502 8.450 1.00 90.94 89 TYR A CA 1
ATOM 715 C C . TYR A 1 89 ? -13.256 -5.806 9.509 1.00 90.94 89 TYR A C 1
ATOM 717 O O . TYR A 1 89 ? -12.806 -6.477 10.442 1.00 90.94 89 TYR A O 1
ATOM 725 N N . GLN A 1 90 ? -13.019 -4.498 9.371 1.00 88.62 90 GLN A N 1
ATOM 726 C CA . GLN A 1 90 ? -12.139 -3.711 10.237 1.00 88.62 90 GLN A CA 1
ATOM 727 C C . GLN A 1 90 ? -10.763 -4.385 10.356 1.00 88.62 90 GLN A C 1
ATOM 729 O O . GLN A 1 90 ? -10.300 -4.739 11.442 1.00 88.62 90 GLN A O 1
ATOM 734 N N . LYS A 1 91 ? -10.152 -4.693 9.202 1.00 89.56 91 LYS A N 1
ATOM 735 C CA . LYS A 1 91 ? -8.842 -5.357 9.113 1.00 89.56 91 LYS A CA 1
ATOM 736 C C . LYS A 1 91 ? -7.848 -4.531 8.310 1.00 89.56 91 LYS A C 1
ATOM 738 O O . LYS A 1 91 ? -8.228 -3.999 7.271 1.00 89.56 91 LYS A O 1
ATOM 743 N N . PRO A 1 92 ? -6.575 -4.477 8.740 1.00 92.19 92 PRO A N 1
ATOM 744 C CA . PRO A 1 92 ? -5.551 -3.713 8.044 1.00 92.19 92 PRO A CA 1
ATOM 745 C C . PRO A 1 92 ? -5.421 -4.179 6.595 1.00 92.19 92 PRO A C 1
ATOM 747 O O . PRO A 1 92 ? -5.328 -5.376 6.317 1.00 92.19 92 PRO A O 1
ATOM 750 N N . VAL A 1 93 ? -5.392 -3.218 5.677 1.00 91.81 93 VAL A N 1
ATOM 751 C CA . VAL A 1 93 ? -5.360 -3.450 4.233 1.00 91.81 93 VAL A CA 1
ATOM 752 C C . VAL A 1 93 ? -4.498 -2.390 3.556 1.00 91.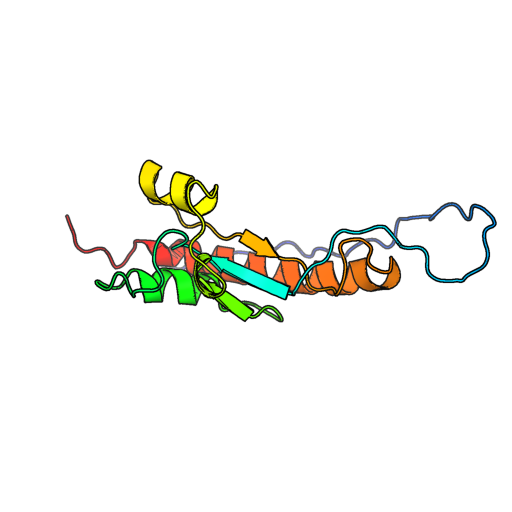81 93 VAL A C 1
ATOM 754 O O . VAL A 1 93 ? -4.417 -1.254 4.021 1.00 91.81 93 VAL A O 1
ATOM 757 N N . LEU A 1 94 ? -3.818 -2.786 2.482 1.00 91.56 94 LEU A N 1
ATOM 758 C CA . LEU A 1 94 ? -2.958 -1.926 1.680 1.00 91.56 94 LEU A CA 1
ATOM 759 C C . LEU A 1 94 ? -2.949 -2.396 0.229 1.00 91.56 94 LEU A C 1
ATOM 761 O O . LEU A 1 94 ? -2.863 -3.594 -0.048 1.00 91.56 94 LEU A O 1
ATOM 765 N N . THR A 1 95 ? -2.959 -1.435 -0.681 1.00 91.62 95 THR A N 1
ATOM 766 C CA . THR A 1 95 ? -2.786 -1.631 -2.116 1.00 91.62 95 THR A CA 1
ATOM 767 C C . THR A 1 95 ? -1.353 -1.254 -2.499 1.00 91.62 95 THR A C 1
ATOM 769 O O . THR A 1 95 ? -0.848 -0.204 -2.105 1.00 91.62 95 THR A O 1
ATOM 772 N N . ILE A 1 96 ? -0.670 -2.106 -3.268 1.00 92.06 96 ILE A N 1
ATOM 773 C CA . ILE A 1 96 ? 0.709 -1.860 -3.718 1.00 92.06 96 ILE A CA 1
ATOM 774 C C . ILE A 1 96 ? 0.710 -1.503 -5.203 1.00 92.06 96 ILE A C 1
ATOM 776 O O . ILE A 1 96 ? 0.544 -2.365 -6.064 1.00 92.06 96 ILE A O 1
ATOM 780 N N . GLU A 1 97 ? 0.989 -0.240 -5.498 1.00 91.50 97 GLU A N 1
ATOM 781 C CA . GLU A 1 97 ? 1.216 0.272 -6.847 1.00 91.50 97 GLU A CA 1
ATOM 782 C C . GLU A 1 97 ? 2.692 0.101 -7.211 1.00 91.50 97 GLU A C 1
ATOM 784 O O . GLU A 1 97 ? 3.524 0.948 -6.883 1.00 91.50 97 GLU A O 1
ATOM 789 N N . VAL A 1 98 ? 3.047 -1.024 -7.840 1.00 92.38 98 VAL A N 1
ATOM 790 C CA . VAL A 1 98 ? 4.445 -1.407 -8.122 1.00 92.38 98 VAL A CA 1
ATOM 791 C C . VAL A 1 98 ? 5.193 -0.299 -8.870 1.00 92.38 98 VAL A C 1
ATOM 793 O O . VAL A 1 98 ? 4.731 0.170 -9.897 1.00 92.38 98 VAL A O 1
ATOM 796 N N . ALA A 1 99 ? 6.374 0.101 -8.399 1.00 91.38 99 ALA A N 1
ATOM 797 C CA . ALA A 1 99 ? 7.130 1.219 -8.968 1.00 91.38 99 ALA A CA 1
ATOM 798 C C . ALA A 1 99 ? 7.544 1.002 -10.433 1.00 91.38 99 ALA A C 1
ATOM 800 O O . ALA A 1 99 ? 8.256 0.043 -10.740 1.00 91.38 99 ALA A O 1
ATOM 801 N N . GLY A 1 100 ? 7.176 1.934 -11.313 1.00 88.88 100 GLY A N 1
ATOM 802 C CA . GLY A 1 100 ? 7.500 1.916 -12.736 1.00 88.88 100 GLY A CA 1
ATOM 803 C C . GLY A 1 100 ? 7.232 3.265 -13.394 1.00 88.88 100 GLY A C 1
ATOM 804 O O . GLY A 1 100 ? 7.296 4.300 -12.742 1.00 88.88 100 GLY A O 1
ATOM 805 N N . SER A 1 101 ? 6.987 3.249 -14.698 1.00 86.44 101 SER A N 1
ATOM 806 C CA . SER A 1 101 ? 6.536 4.423 -15.458 1.00 86.44 101 SER A CA 1
ATOM 807 C C . SER A 1 101 ? 5.436 4.070 -16.461 1.00 86.44 101 SER A C 1
ATOM 809 O O . SER A 1 101 ? 5.003 4.927 -17.220 1.00 86.44 101 SER A O 1
ATOM 811 N N . ASP A 1 102 ? 5.076 2.787 -16.540 1.00 83.56 102 ASP A N 1
ATOM 812 C CA . ASP A 1 102 ? 4.176 2.211 -17.530 1.00 83.56 102 ASP A CA 1
ATOM 813 C C . ASP A 1 102 ? 3.814 0.786 -17.092 1.00 83.56 102 ASP A C 1
ATOM 815 O O . ASP A 1 102 ? 4.648 0.047 -16.558 1.00 83.56 102 ASP A O 1
ATOM 819 N N . PHE A 1 103 ? 2.615 0.334 -17.441 1.00 85.56 103 PHE A N 1
ATOM 820 C CA . PHE A 1 103 ? 2.152 -1.039 -17.242 1.00 85.56 103 PHE A CA 1
ATOM 821 C C . PHE A 1 103 ? 3.012 -2.093 -17.970 1.00 85.56 103 PHE A C 1
ATOM 823 O O . PHE A 1 103 ? 2.767 -3.294 -17.852 1.00 85.56 103 PHE A O 1
ATOM 830 N N . VAL A 1 104 ? 4.032 -1.665 -18.716 1.00 87.00 104 VAL A N 1
ATOM 831 C CA . VAL A 1 104 ? 4.966 -2.513 -19.445 1.00 87.00 104 VAL A CA 1
ATOM 832 C C . VAL A 1 104 ? 6.415 -2.164 -19.067 1.00 87.00 104 VAL A C 1
ATOM 834 O O . VAL A 1 104 ? 7.165 -1.528 -19.811 1.00 87.00 104 VAL A O 1
ATOM 837 N N . ALA A 1 105 ? 6.850 -2.631 -17.897 1.00 85.38 105 ALA A N 1
ATOM 838 C CA . ALA A 1 105 ? 8.176 -2.371 -17.343 1.00 85.38 105 ALA A CA 1
ATOM 839 C C . ALA A 1 105 ? 9.261 -3.359 -17.829 1.00 85.38 105 ALA A C 1
ATOM 841 O O . ALA A 1 105 ? 8.967 -4.527 -18.136 1.00 85.38 105 ALA A O 1
ATOM 842 N N . PRO A 1 106 ? 10.545 -2.937 -17.863 1.00 87.31 106 PRO A N 1
ATOM 843 C CA . PRO A 1 106 ? 11.658 -3.812 -18.217 1.00 87.31 106 PRO A CA 1
ATOM 844 C C . PRO A 1 106 ? 11.818 -4.980 -17.236 1.00 87.31 106 PRO A C 1
ATOM 846 O O . PRO A 1 106 ? 11.849 -4.786 -16.021 1.00 87.31 106 PRO A O 1
ATOM 849 N N . VAL A 1 107 ? 12.048 -6.185 -17.762 1.00 88.38 107 VAL A N 1
ATOM 850 C CA . VAL A 1 107 ? 12.292 -7.417 -16.983 1.00 88.38 107 VAL A CA 1
ATOM 851 C C . VAL A 1 107 ? 13.463 -7.267 -16.005 1.00 88.38 107 VAL A C 1
ATOM 853 O O . VAL A 1 107 ? 13.464 -7.876 -14.936 1.00 88.38 107 VAL A O 1
ATOM 856 N N . SER A 1 108 ? 14.454 -6.432 -16.330 1.00 88.88 108 SER A N 1
ATOM 857 C CA . SER A 1 108 ? 15.595 -6.150 -15.450 1.00 88.88 108 SER A CA 1
ATOM 858 C C . SER A 1 108 ? 15.186 -5.541 -14.104 1.00 88.88 108 SER A C 1
ATOM 860 O O . SER A 1 108 ? 15.904 -5.714 -13.121 1.00 88.88 108 SER A O 1
ATOM 862 N N . THR A 1 109 ? 14.028 -4.879 -14.027 1.00 89.44 109 THR A N 1
ATOM 863 C CA . THR A 1 109 ? 13.545 -4.233 -12.799 1.00 89.44 109 THR A CA 1
ATOM 864 C C . THR A 1 109 ? 12.916 -5.215 -11.809 1.00 89.44 109 THR A C 1
ATOM 866 O O . THR A 1 109 ? 12.918 -4.935 -10.611 1.00 89.44 109 THR A O 1
ATOM 869 N N . ILE A 1 110 ? 12.463 -6.396 -12.260 1.00 88.94 110 ILE A N 1
ATOM 870 C CA . ILE A 1 110 ? 11.678 -7.362 -11.463 1.00 88.94 110 ILE A CA 1
ATOM 871 C C . ILE A 1 110 ? 12.339 -7.668 -10.120 1.00 88.94 110 ILE A C 1
ATOM 873 O O . ILE A 1 110 ? 11.696 -7.634 -9.072 1.00 88.94 110 ILE A O 1
ATOM 877 N N . ARG A 1 111 ? 13.644 -7.963 -10.129 1.00 94.00 111 ARG A N 1
ATOM 878 C CA . ARG A 1 111 ? 14.364 -8.331 -8.902 1.00 94.00 111 ARG A CA 1
ATOM 879 C C . ARG A 1 111 ? 14.493 -7.162 -7.935 1.00 94.00 111 ARG A C 1
ATOM 881 O O . ARG A 1 111 ? 14.454 -7.386 -6.729 1.00 94.00 111 ARG A O 1
ATOM 888 N N . THR A 1 112 ? 14.640 -5.943 -8.441 1.00 93.62 112 THR A N 1
ATOM 889 C CA . THR A 1 112 ? 14.681 -4.743 -7.604 1.00 93.62 112 THR A CA 1
ATOM 890 C C . THR A 1 112 ? 13.305 -4.477 -7.002 1.00 93.62 112 THR A C 1
ATOM 892 O O . THR A 1 112 ? 13.202 -4.383 -5.783 1.00 93.62 112 THR A O 1
ATOM 895 N N . ARG A 1 113 ? 12.244 -4.481 -7.824 1.00 92.69 113 ARG A N 1
ATOM 896 C CA . ARG A 1 113 ? 10.865 -4.256 -7.357 1.00 92.69 113 ARG A CA 1
ATOM 897 C C . ARG A 1 113 ? 10.433 -5.300 -6.328 1.00 92.69 113 ARG A C 1
ATOM 899 O O . ARG A 1 113 ? 9.917 -4.952 -5.275 1.00 92.69 113 ARG A O 1
ATOM 906 N N . GLY A 1 114 ? 10.742 -6.576 -6.568 1.00 92.88 114 GLY A N 1
ATOM 907 C CA . GLY A 1 114 ? 10.438 -7.654 -5.625 1.00 92.88 114 GLY A CA 1
ATOM 908 C C . GLY A 1 114 ? 11.107 -7.481 -4.256 1.00 92.88 114 GLY A C 1
ATOM 909 O O . GLY A 1 114 ? 10.492 -7.780 -3.238 1.00 92.88 114 GLY A O 1
ATOM 910 N N . LYS A 1 115 ? 12.341 -6.956 -4.199 1.00 94.81 115 LYS A N 1
ATOM 911 C CA . LYS A 1 115 ? 13.014 -6.659 -2.920 1.00 94.81 115 LYS A CA 1
ATOM 912 C C . LYS A 1 115 ? 12.345 -5.514 -2.166 1.00 94.81 115 LYS A C 1
ATOM 914 O O . LYS A 1 115 ? 12.295 -5.550 -0.942 1.00 94.81 115 LYS A O 1
ATOM 919 N N . GLU A 1 116 ? 11.874 -4.497 -2.874 1.00 93.88 116 GLU A N 1
ATOM 920 C CA . GLU A 1 116 ? 11.201 -3.349 -2.264 1.00 93.88 116 GLU A CA 1
ATOM 921 C C . GLU A 1 116 ? 9.825 -3.745 -1.727 1.00 93.88 116 GLU A C 1
ATOM 923 O O . GLU A 1 116 ? 9.534 -3.473 -0.566 1.00 93.88 116 GLU A O 1
ATOM 928 N N . ILE A 1 117 ? 9.042 -4.488 -2.516 1.00 92.94 117 ILE A N 1
ATOM 929 C CA . ILE A 1 117 ? 7.749 -5.043 -2.089 1.00 92.94 117 ILE A CA 1
ATOM 930 C C . ILE A 1 117 ? 7.939 -5.969 -0.887 1.00 92.94 117 ILE A C 1
ATOM 932 O O . ILE A 1 117 ? 7.194 -5.883 0.081 1.00 92.94 117 ILE A O 1
ATOM 936 N N . PHE A 1 118 ? 8.971 -6.819 -0.896 1.00 94.25 118 PHE A N 1
ATOM 937 C CA . PHE A 1 118 ? 9.266 -7.680 0.249 1.00 94.25 118 PHE A CA 1
ATOM 938 C C . PHE A 1 118 ? 9.528 -6.876 1.532 1.00 94.25 118 PHE A C 1
ATOM 940 O O . PHE A 1 118 ? 9.047 -7.252 2.600 1.00 94.25 118 PHE A O 1
ATOM 947 N N . LYS A 1 119 ? 10.249 -5.750 1.442 1.00 92.88 119 LYS A N 1
ATOM 948 C CA . LYS A 1 119 ? 10.458 -4.855 2.591 1.00 92.88 119 LYS A CA 1
ATOM 949 C C . LYS A 1 119 ? 9.149 -4.220 3.062 1.00 92.88 119 LYS A C 1
ATOM 951 O O . LYS A 1 119 ? 8.901 -4.226 4.263 1.00 92.88 119 LYS A O 1
ATOM 956 N N . ALA A 1 120 ? 8.317 -3.736 2.140 1.00 92.12 120 ALA A N 1
ATOM 957 C CA . ALA A 1 120 ? 7.007 -3.172 2.464 1.00 92.12 120 ALA A CA 1
ATOM 958 C C . ALA A 1 120 ? 6.106 -4.197 3.174 1.00 92.12 120 ALA A C 1
ATOM 960 O O . ALA A 1 120 ? 5.582 -3.918 4.247 1.00 92.12 120 ALA A O 1
ATOM 961 N N . LEU A 1 121 ? 6.014 -5.424 2.649 1.00 94.25 121 LEU A N 1
ATOM 962 C CA . LEU A 1 121 ? 5.253 -6.514 3.271 1.00 94.25 121 LEU A CA 1
ATOM 963 C C . LEU A 1 121 ? 5.811 -6.919 4.642 1.00 94.25 121 LEU A C 1
ATOM 965 O O . LEU A 1 121 ? 5.050 -7.280 5.536 1.00 94.25 121 LEU A O 1
ATOM 969 N N . THR A 1 122 ? 7.132 -6.855 4.826 1.00 94.12 122 THR A N 1
ATOM 970 C CA . THR A 1 122 ? 7.754 -7.129 6.131 1.00 94.12 122 THR A CA 1
ATOM 971 C C . THR A 1 122 ? 7.365 -6.065 7.156 1.00 94.12 122 THR A C 1
ATOM 973 O O . THR A 1 122 ? 7.002 -6.421 8.274 1.00 94.12 122 THR A O 1
ATOM 976 N N . GLN A 1 123 ? 7.392 -4.782 6.778 1.00 92.12 123 GLN A N 1
ATOM 977 C CA . GLN A 1 123 ? 6.943 -3.691 7.648 1.00 92.12 123 GLN A CA 1
ATOM 978 C C . GLN A 1 123 ? 5.452 -3.827 7.974 1.00 92.12 123 GLN A C 1
ATOM 980 O O . GLN A 1 123 ? 5.072 -3.777 9.141 1.00 92.12 123 GLN A O 1
ATOM 985 N N . PHE A 1 124 ? 4.626 -4.100 6.962 1.00 93.56 124 PHE A N 1
ATOM 986 C CA . PHE A 1 124 ? 3.202 -4.370 7.140 1.00 93.56 124 PHE A CA 1
ATOM 987 C C . PHE A 1 124 ? 2.967 -5.488 8.166 1.00 93.56 124 PHE A C 1
ATOM 989 O O . PHE A 1 124 ? 2.212 -5.309 9.113 1.00 93.56 124 PHE A O 1
ATOM 996 N N . ALA A 1 125 ? 3.670 -6.619 8.055 1.00 93.50 125 ALA A N 1
ATOM 997 C CA . ALA A 1 125 ? 3.526 -7.741 8.987 1.00 93.50 125 ALA A CA 1
ATOM 998 C C . ALA A 1 125 ? 3.902 -7.404 10.446 1.00 93.50 125 ALA A C 1
ATOM 1000 O O . ALA A 1 125 ? 3.397 -8.041 11.376 1.00 93.50 125 ALA A O 1
ATOM 1001 N N . VAL A 1 126 ? 4.792 -6.430 10.658 1.00 92.88 126 VAL A N 1
ATOM 1002 C CA . VAL A 1 126 ? 5.110 -5.909 11.994 1.00 92.88 126 VAL A CA 1
ATOM 1003 C C . VAL A 1 126 ? 3.965 -5.031 12.494 1.00 92.88 126 VAL A C 1
ATOM 1005 O O . VAL A 1 126 ? 3.439 -5.279 13.576 1.00 92.88 126 VAL A O 1
ATOM 1008 N N . GLU A 1 127 ? 3.533 -4.057 11.697 1.00 92.25 127 GLU A N 1
ATOM 1009 C CA . GLU A 1 127 ? 2.554 -3.051 12.128 1.00 92.25 127 GLU A CA 1
ATOM 1010 C C . GLU A 1 127 ? 1.118 -3.569 12.217 1.00 92.25 127 GLU A C 1
ATOM 1012 O O . GLU A 1 127 ? 0.341 -3.067 13.024 1.00 92.25 127 GLU A O 1
ATOM 1017 N N . VAL A 1 128 ? 0.768 -4.633 11.489 1.00 92.88 128 VAL A N 1
ATOM 1018 C CA . VAL A 1 128 ? -0.522 -5.328 11.648 1.00 92.88 128 VAL A CA 1
ATOM 1019 C C . VAL A 1 128 ? -0.737 -5.788 13.092 1.00 92.88 128 VAL A C 1
ATOM 1021 O O . VAL A 1 128 ? -1.862 -5.772 13.583 1.00 92.88 128 VAL A O 1
ATOM 1024 N N . GLN A 1 129 ? 0.331 -6.155 13.809 1.00 90.88 129 GLN A N 1
ATOM 1025 C CA . GLN A 1 129 ? 0.237 -6.545 15.222 1.00 90.88 129 GLN A CA 1
ATOM 1026 C C . GLN A 1 129 ? -0.109 -5.357 16.131 1.00 90.88 129 GLN A C 1
ATOM 1028 O O . GLN A 1 129 ? -0.635 -5.560 17.222 1.00 90.88 129 GLN A O 1
ATOM 1033 N N . ASN A 1 130 ? 0.158 -4.134 15.665 1.00 89.00 130 ASN A N 1
ATOM 1034 C CA . ASN A 1 130 ? -0.073 -2.878 16.371 1.00 89.00 130 ASN A CA 1
ATOM 1035 C C . ASN A 1 130 ? -1.340 -2.143 15.901 1.00 89.00 130 ASN A C 1
ATOM 1037 O O . ASN A 1 130 ? -1.575 -1.001 16.302 1.00 89.00 130 ASN A O 1
ATOM 1041 N N . PHE A 1 131 ? -2.120 -2.748 15.003 1.00 86.69 131 PHE A N 1
ATOM 1042 C CA . PHE A 1 131 ? -3.172 -2.039 14.281 1.00 86.69 131 PHE A CA 1
ATOM 1043 C C . PHE A 1 131 ? -4.372 -1.691 15.182 1.00 86.69 131 PHE A C 1
ATOM 1045 O O . PHE A 1 131 ? -4.786 -0.534 15.224 1.00 86.69 131 PHE A O 1
ATOM 1052 N N . ASP A 1 132 ? -4.837 -2.646 15.997 1.00 79.00 132 ASP A N 1
ATOM 1053 C CA . ASP A 1 132 ? -6.020 -2.477 16.864 1.00 79.00 132 ASP A CA 1
ATOM 1054 C C . ASP A 1 132 ? -5.713 -2.412 18.369 1.00 79.00 132 ASP A C 1
ATOM 1056 O O . ASP A 1 132 ? -6.598 -2.131 19.170 1.00 79.00 132 ASP A O 1
ATOM 1060 N N . VAL A 1 133 ? -4.466 -2.641 18.791 1.00 60.38 133 VAL A N 1
ATOM 1061 C CA . VAL A 1 133 ? -4.088 -2.742 20.222 1.00 60.38 133 VAL A CA 1
ATOM 1062 C C . VAL A 1 133 ? -4.233 -1.443 21.025 1.00 60.38 133 VAL A C 1
ATOM 1064 O O . VAL A 1 133 ? -4.147 -1.487 22.248 1.00 60.38 133 VAL A O 1
ATOM 1067 N N . ASN A 1 134 ? -4.509 -0.314 20.370 1.00 52.16 134 ASN A N 1
ATOM 1068 C CA . ASN A 1 134 ? -4.794 0.967 21.024 1.00 52.16 134 ASN A CA 1
ATOM 1069 C C . ASN A 1 134 ? -6.272 1.385 20.919 1.00 52.16 134 ASN A C 1
ATOM 1071 O O . ASN A 1 134 ? -6.613 2.497 21.313 1.00 52.16 134 ASN A O 1
ATOM 1075 N N . ASN A 1 135 ? -7.154 0.532 20.384 1.00 55.06 135 ASN A N 1
ATOM 1076 C CA . ASN A 1 135 ? -8.587 0.803 20.374 1.00 55.06 135 ASN A CA 1
ATOM 1077 C C . ASN A 1 135 ? -9.173 0.416 21.741 1.00 55.06 135 ASN A C 1
ATOM 1079 O O . ASN A 1 135 ? -9.573 -0.723 21.961 1.00 55.06 135 ASN A O 1
ATOM 1083 N N . SER A 1 136 ? -9.171 1.353 22.690 1.00 46.28 136 SER A N 1
ATOM 1084 C CA . SER A 1 136 ? -9.697 1.161 24.050 1.00 46.28 136 SER A CA 1
ATOM 1085 C C . SER A 1 136 ? -11.231 1.203 24.130 1.00 46.28 136 SER A C 1
ATOM 1087 O O . SER A 1 136 ? -11.781 1.475 25.192 1.00 46.28 136 SER A O 1
ATOM 1089 N N . ALA A 1 137 ? -11.930 0.957 23.021 1.00 46.94 137 ALA A N 1
ATOM 1090 C CA . ALA A 1 137 ? -13.376 0.782 22.994 1.00 46.94 137 ALA A CA 1
ATOM 1091 C C . ALA A 1 137 ? -13.742 -0.679 23.319 1.00 46.94 137 ALA A C 1
ATOM 1093 O O . ALA A 1 137 ? -14.114 -1.444 22.431 1.00 46.94 137 ALA A O 1
ATOM 1094 N N . CYS A 1 138 ? -13.611 -1.044 24.596 1.00 37.16 138 CYS A N 1
ATOM 1095 C CA . CYS A 1 138 ? -14.275 -2.178 25.242 1.00 37.16 138 CYS A CA 1
ATOM 1096 C C . CYS A 1 138 ? -14.731 -1.733 26.632 1.00 37.16 138 CYS A C 1
ATOM 1098 O O . CYS A 1 138 ? -13.877 -1.178 27.362 1.00 37.16 138 CYS A O 1
#

pLDDT: mean 77.28, std 19.9, range [31.89, 94.81]